Protein AF-K8XTP4-F1 (afdb_monomer)

Secondary structure (DSSP, 8-state):
-PPP-PPPPPP-----TT-S---HHHHHHHHHHHHTTPPP-HHHHHHHHT--THHHHHHHHHHHHHHHH-

Organism: NCBI:txid1129896

Foldseek 3Di:
DDDDDDDPDPDPPPDPVPVPQDDPVLLVVLLVCLQVLHDDDPVSVVNLVSDDDPSVVSSVVSVVVNVVVD

Structure (mmCIF, N/CA/C/O backbone):
data_AF-K8XTP4-F1
#
_entry.id   AF-K8XTP4-F1
#
loop_
_atom_site.group_PDB
_atom_site.id
_atom_site.type_symbol
_atom_site.label_atom_id
_atom_site.label_alt_id
_atom_site.label_comp_id
_atom_site.label_asym_id
_atom_site.label_entity_id
_atom_site.label_seq_id
_atom_site.pdbx_PDB_ins_code
_atom_site.Cartn_x
_atom_site.Cartn_y
_atom_site.Cartn_z
_atom_site.occupancy
_atom_site.B_iso_or_equiv
_atom_site.auth_seq_id
_atom_site.auth_comp_id
_atom_site.auth_asym_id
_atom_site.auth_atom_id
_atom_site.pdbx_PDB_model_num
ATOM 1 N N . MET A 1 1 ? 10.418 42.824 45.051 1.00 54.81 1 MET A N 1
ATOM 2 C CA . MET A 1 1 ? 9.211 42.138 44.545 1.00 54.81 1 MET A CA 1
ATOM 3 C C . MET A 1 1 ? 9.436 41.876 43.058 1.00 54.81 1 MET A C 1
ATOM 5 O O . MET A 1 1 ? 9.165 42.750 42.250 1.00 54.81 1 MET A O 1
ATOM 9 N N . LEU A 1 2 ? 10.086 40.759 42.708 1.00 63.59 2 LEU A N 1
ATOM 10 C CA . LEU A 1 2 ? 10.369 40.396 41.310 1.00 63.59 2 LEU A CA 1
ATOM 11 C C . LEU A 1 2 ? 9.285 39.422 40.821 1.00 63.59 2 LEU A C 1
ATOM 13 O O . LEU A 1 2 ? 8.974 38.489 41.564 1.00 63.59 2 LEU A O 1
ATOM 17 N N . PRO A 1 3 ? 8.708 39.598 39.620 1.00 72.69 3 PRO A N 1
ATOM 18 C CA . PRO A 1 3 ? 7.818 38.603 39.041 1.00 72.69 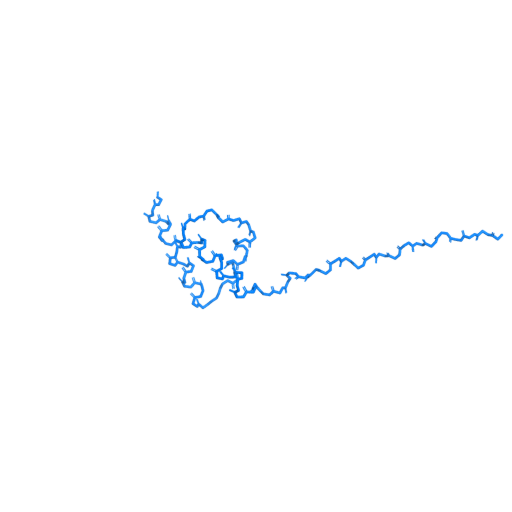3 PRO A CA 1
ATOM 19 C C . PRO A 1 3 ? 8.647 37.428 38.506 1.00 72.69 3 PRO A C 1
ATOM 21 O O . PRO A 1 3 ? 9.585 37.616 37.734 1.00 72.69 3 PRO A O 1
ATOM 24 N N . MET A 1 4 ? 8.303 36.211 38.925 1.00 68.38 4 MET A N 1
ATOM 25 C CA . MET A 1 4 ? 8.818 34.986 38.312 1.00 68.38 4 MET A CA 1
ATOM 26 C C . MET A 1 4 ? 8.286 34.880 36.872 1.00 68.38 4 MET A C 1
ATOM 28 O O . MET A 1 4 ? 7.070 34.979 36.687 1.00 68.38 4 MET A O 1
ATOM 32 N N . PRO A 1 5 ? 9.136 34.656 35.853 1.00 71.94 5 PRO A N 1
ATOM 33 C CA . PRO A 1 5 ? 8.657 34.252 34.541 1.00 71.94 5 PRO A CA 1
ATOM 34 C C . PRO A 1 5 ? 8.069 32.843 34.667 1.00 71.94 5 PRO A C 1
ATOM 36 O O . PRO A 1 5 ? 8.772 31.888 34.999 1.00 71.94 5 PRO A O 1
ATOM 39 N N . GLY A 1 6 ? 6.758 32.728 34.458 1.00 70.31 6 GLY A N 1
ATOM 40 C CA . GLY A 1 6 ? 6.071 31.443 34.428 1.00 70.31 6 GLY A CA 1
ATOM 41 C C . GLY A 1 6 ? 6.677 30.559 33.345 1.00 70.31 6 GLY A C 1
ATOM 42 O O . GLY A 1 6 ? 6.764 30.961 32.185 1.00 70.31 6 GLY A O 1
ATOM 43 N N . VAL A 1 7 ? 7.115 29.361 33.727 1.00 71.94 7 VAL A N 1
ATOM 44 C CA . VAL A 1 7 ? 7.541 28.346 32.763 1.00 71.94 7 VAL A CA 1
ATOM 45 C C . VAL A 1 7 ? 6.313 28.008 31.9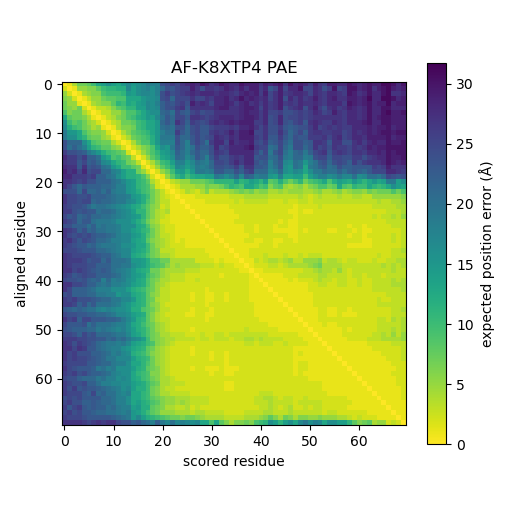06 1.00 71.94 7 VAL A C 1
ATOM 47 O O . VAL A 1 7 ? 5.255 27.717 32.474 1.00 71.94 7 VAL A O 1
ATOM 50 N N . PRO A 1 8 ? 6.388 28.062 30.566 1.00 69.50 8 PRO A N 1
ATOM 51 C CA . PRO A 1 8 ? 5.310 27.529 29.753 1.00 69.50 8 PRO A CA 1
ATOM 52 C C . PRO A 1 8 ? 5.244 26.020 30.001 1.00 69.50 8 PRO A C 1
ATOM 54 O O . PRO A 1 8 ? 6.239 25.310 29.843 1.00 69.50 8 PRO A O 1
ATOM 57 N N . ALA A 1 9 ? 4.079 25.536 30.436 1.00 66.88 9 ALA A N 1
ATOM 58 C CA . ALA A 1 9 ? 3.805 24.109 30.531 1.00 66.88 9 ALA A CA 1
ATOM 59 C C . ALA A 1 9 ? 4.105 23.439 29.176 1.00 66.88 9 ALA A C 1
ATOM 61 O O . ALA A 1 9 ? 3.836 24.051 28.135 1.00 66.88 9 ALA A O 1
ATOM 62 N N . PRO A 1 10 ? 4.642 22.205 29.152 1.00 66.62 10 PRO A N 1
ATOM 63 C CA . PRO A 1 10 ? 4.794 21.482 27.901 1.00 66.62 10 PRO A CA 1
ATOM 64 C C . PRO A 1 10 ? 3.412 21.364 27.258 1.00 66.62 10 PRO A C 1
ATOM 66 O O . PRO A 1 10 ? 2.482 20.817 27.856 1.00 66.62 10 PRO A O 1
ATOM 69 N N . ALA A 1 11 ? 3.271 21.920 26.053 1.00 60.66 11 ALA A N 1
ATOM 70 C CA . ALA A 1 11 ? 2.112 21.665 25.215 1.00 60.66 11 ALA A CA 1
ATOM 71 C C . ALA A 1 11 ? 1.908 20.144 25.147 1.00 60.66 11 ALA A C 1
ATOM 73 O O . ALA A 1 11 ? 2.909 19.418 25.062 1.00 60.66 11 ALA A O 1
ATOM 74 N N . PRO A 1 12 ? 0.661 19.639 25.205 1.00 61.47 12 PRO A N 1
ATOM 75 C CA . PRO A 1 12 ? 0.426 18.224 25.000 1.00 61.47 12 PRO A CA 1
ATOM 76 C C . PRO A 1 12 ? 1.060 17.871 23.660 1.00 61.47 12 PRO A C 1
ATOM 78 O O . PRO A 1 12 ? 0.669 18.407 22.621 1.00 61.47 12 PRO A O 1
ATOM 81 N N . SER A 1 13 ? 2.102 17.037 23.727 1.00 59.34 13 SER A N 1
ATOM 82 C CA . SER A 1 13 ? 2.701 16.386 22.572 1.00 59.34 13 SER A CA 1
ATOM 83 C C . SER A 1 13 ? 1.535 15.869 21.759 1.00 59.34 13 SER A C 1
ATOM 85 O O . SER A 1 13 ? 0.760 15.065 22.277 1.00 59.34 13 SER A O 1
ATOM 87 N N . GLY A 1 14 ? 1.334 16.466 20.581 1.00 53.56 14 GLY A N 1
ATOM 88 C CA . GLY A 1 14 ? 0.164 16.229 19.758 1.00 53.56 14 GLY A CA 1
ATOM 89 C C . GLY A 1 14 ? -0.019 14.731 19.637 1.00 53.56 14 GLY A C 1
ATOM 90 O O . GLY A 1 14 ? 0.814 14.059 19.031 1.00 53.56 14 GLY A O 1
ATOM 91 N N . ALA A 1 15 ? -1.061 14.235 20.303 1.00 50.81 15 ALA A N 1
ATOM 92 C CA . ALA A 1 15 ? -1.500 12.857 20.257 1.00 50.81 15 ALA A CA 1
ATOM 93 C C . ALA A 1 15 ? -1.355 12.375 18.807 1.00 50.81 15 ALA A C 1
ATOM 95 O O . ALA A 1 15 ? -1.836 13.029 17.882 1.00 50.81 15 ALA A O 1
ATOM 96 N N . SER A 1 16 ? -0.587 11.323 18.533 1.00 48.44 16 SER A N 1
ATOM 97 C CA . SER A 1 16 ? -1.056 9.928 18.594 1.00 48.44 16 SER A CA 1
ATOM 98 C C . SER A 1 16 ? -2.374 9.673 17.836 1.00 48.44 16 SER A C 1
ATOM 100 O O . SER A 1 16 ? -2.982 8.622 17.988 1.00 48.44 16 SER A O 1
ATOM 102 N N . ALA A 1 17 ? -2.837 10.612 17.005 1.00 51.06 17 ALA A N 1
ATOM 103 C CA . ALA A 1 17 ? -4.144 10.584 16.353 1.00 51.06 17 ALA A CA 1
ATOM 104 C C . ALA A 1 17 ? -4.185 9.738 15.066 1.00 51.06 17 ALA A C 1
ATOM 106 O O . ALA A 1 17 ? -5.204 9.727 14.380 1.00 51.06 17 ALA A O 1
ATOM 107 N N . GLN A 1 18 ? -3.107 9.018 14.737 1.00 51.03 18 GLN A N 1
ATOM 108 C CA . GLN A 1 18 ? -3.093 8.030 13.649 1.00 51.03 18 GLN A CA 1
ATOM 109 C C . GLN A 1 18 ? -2.723 6.611 14.102 1.00 51.03 18 GLN A C 1
ATOM 111 O O . GLN A 1 18 ? -2.606 5.722 13.268 1.00 51.03 18 GLN A O 1
ATOM 116 N N . GLU A 1 19 ? -2.673 6.349 15.412 1.00 51.00 19 GLU A N 1
ATOM 117 C CA . GLU A 1 19 ? -2.680 4.980 15.957 1.00 51.00 19 GLU A CA 1
ATOM 118 C C . GLU A 1 19 ? -4.118 4.410 15.973 1.00 51.00 19 GLU A C 1
ATOM 120 O O . GLU A 1 19 ? -4.562 3.753 16.910 1.00 51.00 19 GLU A O 1
ATOM 125 N N . VAL A 1 20 ? -4.915 4.746 14.959 1.00 58.97 20 VAL A N 1
ATOM 126 C CA . VAL A 1 20 ? -6.281 4.259 14.776 1.00 58.97 20 VAL A CA 1
ATOM 127 C C . VAL A 1 20 ? -6.241 3.486 13.477 1.00 58.97 20 VAL A C 1
ATOM 129 O O . VAL A 1 20 ? -5.846 4.043 12.454 1.00 58.97 20 VAL A O 1
ATOM 132 N N . ALA A 1 21 ? -6.589 2.200 13.537 1.00 65.44 21 ALA A N 1
ATOM 133 C CA . ALA A 1 21 ? -6.591 1.300 12.390 1.00 65.44 21 ALA A CA 1
ATOM 134 C C . ALA A 1 21 ? -7.086 2.016 11.116 1.00 65.44 21 ALA A C 1
ATOM 136 O O . ALA A 1 21 ? -8.0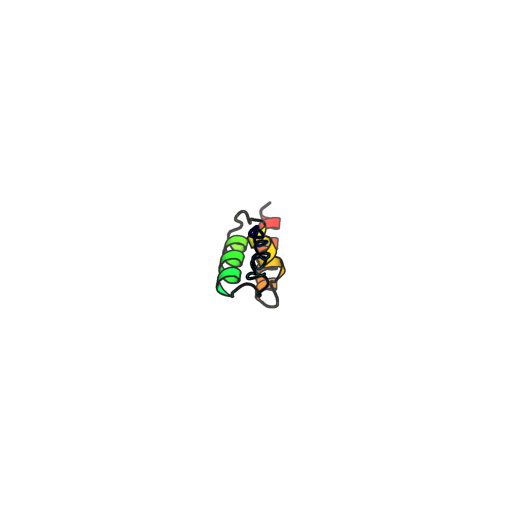45 2.797 11.188 1.00 65.44 21 ALA A O 1
ATOM 137 N N . PRO A 1 22 ? -6.438 1.787 9.959 1.00 76.12 22 PRO A N 1
ATOM 138 C CA . PRO A 1 22 ? -6.734 2.541 8.756 1.00 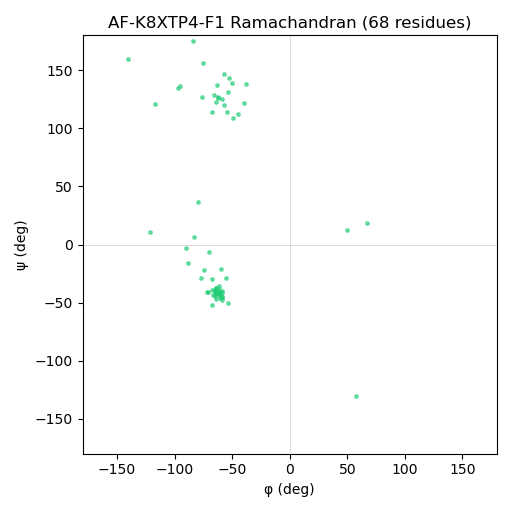76.12 22 PRO A CA 1
ATOM 139 C C . PRO A 1 22 ? -8.222 2.470 8.445 1.00 76.12 22 PRO A C 1
ATOM 141 O O . PRO A 1 22 ? -8.834 1.402 8.437 1.00 76.12 22 PRO A O 1
ATOM 144 N N . THR A 1 23 ? -8.815 3.632 8.186 1.00 85.94 23 THR A N 1
ATOM 145 C CA . THR A 1 23 ? -10.231 3.687 7.822 1.00 85.94 23 THR A CA 1
ATOM 146 C C . THR A 1 23 ? -10.484 2.819 6.586 1.00 85.94 23 THR A C 1
ATOM 148 O O . THR A 1 23 ? -9.654 2.760 5.674 1.00 85.94 23 THR A O 1
ATOM 151 N N . ALA A 1 24 ? -11.663 2.200 6.490 1.00 87.38 24 ALA A N 1
ATOM 152 C CA . ALA A 1 24 ? -12.018 1.364 5.337 1.00 87.38 24 ALA A CA 1
ATOM 153 C C . ALA A 1 24 ? -11.894 2.111 3.991 1.00 87.38 24 ALA A C 1
ATOM 155 O O . ALA A 1 24 ? -11.633 1.521 2.944 1.00 87.38 24 ALA A O 1
ATOM 156 N N . SER A 1 25 ? -12.070 3.434 3.986 1.00 89.38 25 SER A N 1
ATOM 157 C CA . SER A 1 25 ? -11.883 4.267 2.792 1.00 89.38 25 SER A CA 1
ATOM 158 C C . SER A 1 25 ? -10.410 4.537 2.467 1.00 89.38 25 SER A C 1
ATOM 160 O O . SER A 1 25 ? -10.072 4.709 1.297 1.00 89.38 25 SER A O 1
ATOM 162 N N . ALA A 1 26 ? -9.519 4.564 3.463 1.00 90.81 26 ALA A N 1
ATOM 163 C CA . ALA A 1 26 ? -8.078 4.566 3.221 1.00 90.81 26 ALA A CA 1
ATOM 164 C C . ALA A 1 26 ? -7.641 3.226 2.615 1.00 90.81 26 ALA A C 1
ATOM 166 O O . ALA A 1 26 ? -7.094 3.233 1.516 1.00 90.81 26 ALA A O 1
ATOM 167 N N . MET A 1 27 ? -8.006 2.097 3.239 1.00 94.69 27 MET A N 1
ATOM 168 C CA . MET A 1 27 ? -7.666 0.754 2.745 1.00 94.69 27 MET 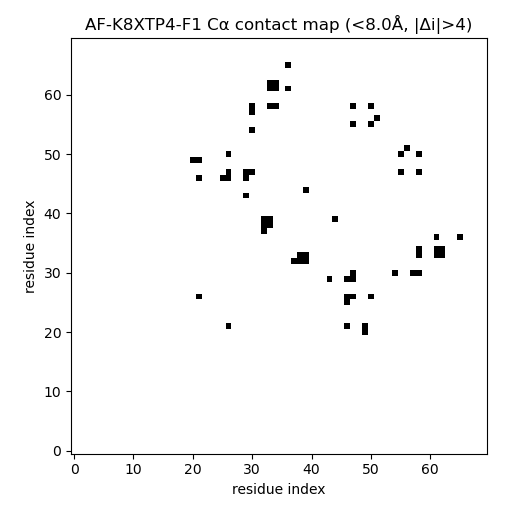A CA 1
ATOM 169 C C . MET A 1 27 ? -8.110 0.547 1.289 1.00 94.69 27 MET A C 1
ATOM 171 O O . MET A 1 27 ? -7.292 0.230 0.431 1.00 94.69 27 MET A O 1
ATOM 175 N N . ARG A 1 28 ? -9.375 0.854 0.962 1.00 94.50 28 ARG A N 1
ATOM 176 C CA . ARG A 1 28 ? -9.905 0.721 -0.410 1.00 94.50 28 ARG A CA 1
ATOM 177 C C . ARG A 1 28 ? -9.146 1.549 -1.447 1.00 94.50 28 ARG A C 1
ATOM 179 O O . ARG A 1 28 ? -8.933 1.081 -2.564 1.00 94.50 28 ARG A O 1
ATOM 186 N N . ARG A 1 29 ? -8.749 2.781 -1.107 1.00 94.31 29 ARG A N 1
ATOM 187 C CA . ARG A 1 29 ? -7.988 3.643 -2.029 1.00 94.31 29 ARG A CA 1
ATOM 188 C C . ARG A 1 29 ? -6.599 3.080 -2.292 1.00 94.31 29 ARG A C 1
ATOM 190 O O . ARG A 1 29 ? -6.170 3.059 -3.442 1.00 94.31 29 ARG A O 1
ATOM 197 N N . VAL A 1 30 ? -5.927 2.606 -1.247 1.00 95.81 30 VAL A N 1
ATOM 198 C CA . VAL A 1 30 ? -4.576 2.064 -1.381 1.00 95.81 30 VAL A CA 1
ATOM 199 C C . VAL A 1 30 ? -4.582 0.712 -2.099 1.00 95.81 30 VAL A C 1
ATOM 201 O O . VAL A 1 30 ? -3.775 0.512 -3.002 1.00 95.81 30 VAL A O 1
ATOM 204 N N . LEU A 1 31 ? -5.547 -0.168 -1.809 1.00 95.75 31 LEU A N 1
ATOM 205 C CA . LEU A 1 31 ? -5.739 -1.414 -2.561 1.00 95.75 31 LEU A CA 1
ATOM 206 C C . LEU A 1 31 ? -5.995 -1.149 -4.045 1.00 95.75 31 LEU A C 1
ATOM 208 O O . LEU A 1 31 ? -5.409 -1.806 -4.900 1.00 95.75 31 LEU A O 1
ATOM 212 N N . ARG A 1 32 ? -6.806 -0.136 -4.377 1.00 95.56 32 ARG A N 1
ATOM 213 C CA . ARG A 1 32 ? -7.006 0.269 -5.775 1.00 95.56 32 ARG A CA 1
ATOM 214 C C . ARG A 1 32 ? -5.688 0.674 -6.437 1.00 95.56 32 ARG A C 1
ATOM 216 O O . ARG A 1 32 ? -5.415 0.234 -7.544 1.00 95.56 32 ARG A O 1
ATOM 223 N N . ARG A 1 33 ? -4.858 1.466 -5.756 1.00 93.81 33 ARG A N 1
ATOM 224 C CA . ARG A 1 33 ? -3.547 1.876 -6.278 1.00 93.81 33 ARG A CA 1
ATOM 225 C C . ARG A 1 33 ? -2.609 0.678 -6.481 1.00 93.81 33 ARG A C 1
ATOM 227 O O . ARG A 1 33 ? -1.936 0.613 -7.505 1.00 93.81 33 ARG A O 1
ATOM 234 N N . ALA A 1 34 ? -2.611 -0.280 -5.553 1.00 95.50 34 ALA A N 1
ATOM 235 C CA . ALA A 1 34 ? -1.846 -1.521 -5.679 1.00 95.50 34 ALA A CA 1
ATOM 236 C C . ALA A 1 34 ? -2.314 -2.374 -6.873 1.00 95.50 34 ALA A C 1
ATOM 238 O O . ALA A 1 34 ? -1.486 -2.891 -7.617 1.00 95.50 34 ALA A O 1
ATOM 239 N N . ARG A 1 35 ? -3.632 -2.474 -7.099 1.00 93.38 35 ARG A N 1
ATOM 240 C CA . ARG A 1 35 ? -4.221 -3.157 -8.267 1.00 93.38 35 ARG A CA 1
ATOM 241 C C . ARG A 1 35 ? -3.856 -2.485 -9.585 1.00 93.38 35 ARG A C 1
ATOM 243 O O . ARG A 1 35 ? -3.589 -3.178 -10.560 1.00 93.38 35 ARG A O 1
ATOM 250 N N . ASP A 1 36 ? -3.846 -1.154 -9.600 1.00 93.38 36 ASP A N 1
ATOM 251 C CA . ASP A 1 36 ? -3.471 -0.352 -10.768 1.00 93.38 36 ASP A CA 1
ATOM 252 C C . ASP A 1 36 ? -1.956 -0.457 -11.078 1.00 93.38 36 ASP A C 1
ATOM 254 O O . ASP A 1 36 ? -1.505 0.071 -12.091 1.00 93.38 36 ASP A O 1
ATOM 258 N N . GLY A 1 37 ? -1.157 -1.112 -10.220 1.00 91.25 37 GLY A N 1
ATOM 259 C CA . GLY A 1 37 ? 0.298 -1.227 -10.375 1.00 91.25 37 GLY A CA 1
ATOM 260 C C . GLY A 1 37 ? 1.033 0.108 -10.216 1.00 91.25 37 GLY A C 1
ATOM 261 O O . GLY A 1 37 ? 2.167 0.259 -10.668 1.00 91.25 37 GLY A O 1
ATOM 262 N N . ALA A 1 38 ? 0.384 1.101 -9.606 1.00 92.06 38 ALA A N 1
ATOM 263 C CA . ALA A 1 38 ? 0.956 2.423 -9.417 1.00 92.06 38 ALA A CA 1
ATOM 264 C C . ALA A 1 38 ? 2.007 2.426 -8.299 1.00 92.06 38 ALA A C 1
ATOM 266 O O . ALA A 1 38 ? 1.974 1.613 -7.374 1.00 92.06 38 ALA A O 1
ATOM 267 N N . THR A 1 39 ? 2.924 3.393 -8.353 1.00 92.75 39 THR A N 1
ATOM 268 C CA . THR A 1 39 ? 3.909 3.592 -7.289 1.00 92.75 39 THR A CA 1
ATOM 269 C C . THR A 1 39 ? 3.204 3.942 -5.976 1.00 92.75 39 THR A C 1
ATOM 271 O O . THR A 1 39 ? 2.375 4.859 -5.912 1.00 92.75 39 THR A O 1
ATOM 274 N N . LEU A 1 40 ? 3.522 3.168 -4.938 1.00 93.25 40 LEU A N 1
ATOM 275 C CA . LEU A 1 40 ? 3.019 3.336 -3.578 1.00 93.25 40 LEU A CA 1
ATOM 276 C C . LEU A 1 40 ? 4.031 4.140 -2.766 1.00 93.25 40 LEU A C 1
ATOM 278 O O . LEU A 1 40 ? 5.235 3.887 -2.843 1.00 93.25 40 LEU A O 1
ATOM 282 N N . ASN A 1 41 ? 3.549 5.097 -1.980 1.00 94.44 41 ASN A N 1
ATOM 283 C CA . ASN A 1 41 ? 4.387 5.785 -0.999 1.00 94.44 41 ASN A CA 1
ATOM 284 C C . ASN A 1 41 ? 4.487 4.989 0.322 1.00 94.44 41 ASN A C 1
ATOM 286 O O . ASN A 1 41 ? 3.847 3.951 0.499 1.00 94.44 41 ASN A O 1
ATOM 290 N N . VAL A 1 42 ? 5.308 5.477 1.256 1.00 94.94 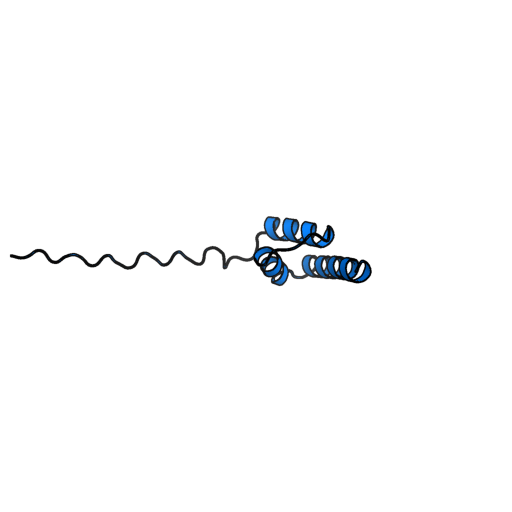42 VAL A N 1
ATOM 291 C CA . VAL A 1 42 ? 5.569 4.795 2.536 1.00 94.94 42 VAL A CA 1
ATOM 292 C C . VAL A 1 42 ? 4.317 4.714 3.419 1.00 94.94 42 VAL A C 1
ATOM 294 O O . VAL A 1 42 ? 4.077 3.671 4.025 1.00 94.94 42 VAL A O 1
ATOM 297 N N . ASP A 1 43 ? 3.486 5.755 3.470 1.00 92.38 43 ASP A N 1
ATOM 298 C CA . ASP A 1 43 ? 2.243 5.758 4.260 1.00 92.38 43 ASP A CA 1
ATOM 299 C C . ASP A 1 43 ? 1.200 4.777 3.703 1.00 92.38 43 ASP A C 1
ATOM 301 O O . ASP A 1 43 ? 0.512 4.066 4.441 1.00 92.38 43 ASP A O 1
ATOM 305 N N . GLU A 1 44 ? 1.106 4.696 2.378 1.00 94.31 44 GLU A N 1
ATOM 306 C CA . GLU A 1 44 ? 0.264 3.744 1.660 1.00 94.31 44 GLU A CA 1
ATOM 307 C C . GLU A 1 44 ? 0.737 2.311 1.919 1.00 94.31 44 GLU A C 1
ATOM 309 O O . GLU A 1 44 ? -0.061 1.451 2.294 1.00 94.31 44 GLU A O 1
ATOM 314 N N . ALA A 1 45 ? 2.042 2.061 1.815 1.00 94.50 45 ALA A N 1
ATOM 315 C CA . ALA A 1 45 ? 2.619 0.768 2.163 1.00 94.50 45 ALA A CA 1
ATOM 316 C C . ALA A 1 45 ? 2.332 0.407 3.629 1.00 94.50 45 ALA A C 1
ATOM 318 O O . ALA A 1 45 ? 1.878 -0.698 3.912 1.00 94.50 45 ALA A O 1
ATOM 319 N N . THR A 1 46 ? 2.502 1.356 4.552 1.00 94.25 46 THR A N 1
ATOM 320 C CA . THR A 1 46 ? 2.217 1.160 5.982 1.00 94.25 46 THR A CA 1
ATOM 321 C C . THR A 1 46 ? 0.743 0.835 6.223 1.00 94.25 46 THR A C 1
ATOM 323 O O . THR A 1 46 ? 0.422 -0.049 7.015 1.00 94.25 46 THR A O 1
ATOM 326 N N . THR A 1 47 ? -0.165 1.474 5.482 1.00 94.25 47 THR A N 1
ATOM 327 C CA . THR A 1 47 ? -1.598 1.148 5.500 1.00 94.25 47 THR A CA 1
ATOM 328 C C . THR A 1 47 ? -1.849 -0.293 5.047 1.00 94.25 47 THR A C 1
ATOM 330 O O . THR A 1 47 ? -2.613 -1.013 5.689 1.00 94.25 47 THR A O 1
ATOM 333 N N . LEU A 1 48 ? -1.182 -0.746 3.982 1.00 94.62 48 LEU A N 1
ATOM 334 C CA . LEU A 1 48 ? -1.314 -2.112 3.465 1.00 94.62 48 LEU A CA 1
ATOM 335 C C . LEU A 1 48 ? -0.746 -3.176 4.410 1.00 94.62 48 LEU A C 1
ATOM 337 O O . LEU A 1 48 ? -1.283 -4.281 4.455 1.00 94.62 48 LEU A O 1
ATOM 341 N N . LEU A 1 49 ? 0.272 -2.856 5.218 1.00 94.19 49 LEU A N 1
ATOM 342 C CA . LEU A 1 49 ? 0.777 -3.773 6.254 1.00 94.19 49 LEU A CA 1
ATOM 343 C C . LEU A 1 49 ? -0.305 -4.151 7.281 1.00 94.19 49 LEU A C 1
ATOM 345 O O . LEU A 1 49 ? -0.209 -5.191 7.940 1.00 94.19 49 LEU A O 1
ATOM 349 N N . GLN A 1 50 ? -1.360 -3.343 7.392 1.00 92.94 50 GLN A N 1
ATOM 350 C CA . GLN A 1 50 ? -2.507 -3.602 8.258 1.00 92.94 50 GLN A CA 1
ATOM 351 C C . GLN A 1 50 ? -3.635 -4.392 7.574 1.00 92.94 50 GLN A C 1
ATOM 353 O O . GLN A 1 50 ? -4.614 -4.724 8.239 1.00 92.94 50 GLN A O 1
ATOM 358 N N . ALA A 1 51 ? -3.527 -4.728 6.283 1.00 94.25 51 ALA A N 1
ATOM 359 C CA . ALA A 1 51 ? -4.546 -5.500 5.568 1.00 94.25 51 ALA A CA 1
ATOM 360 C C . ALA A 1 51 ? -4.697 -6.912 6.156 1.00 94.25 51 ALA A C 1
ATOM 362 O O . ALA A 1 51 ? -3.709 -7.584 6.469 1.00 94.25 51 ALA A O 1
ATOM 363 N N . ARG A 1 52 ? -5.937 -7.381 6.316 1.00 93.19 52 ARG A N 1
ATOM 364 C CA . ARG A 1 52 ? -6.269 -8.708 6.863 1.00 93.19 52 ARG A CA 1
ATOM 365 C C . ARG A 1 52 ? -7.439 -9.312 6.087 1.00 93.19 52 ARG A C 1
ATOM 367 O O . ARG A 1 52 ? -8.196 -8.584 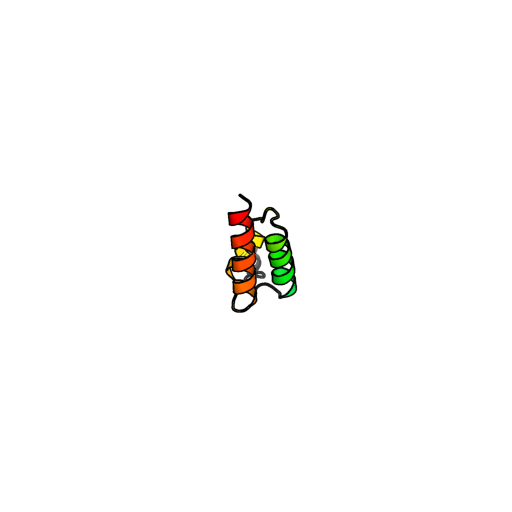5.455 1.00 93.19 52 ARG A O 1
ATOM 374 N N . GLY A 1 53 ? -7.594 -10.635 6.159 1.00 95.00 53 GLY A N 1
ATOM 375 C CA . GLY A 1 53 ? -8.696 -11.340 5.495 1.00 95.00 53 GLY A CA 1
ATOM 376 C C . GLY A 1 53 ? -8.720 -11.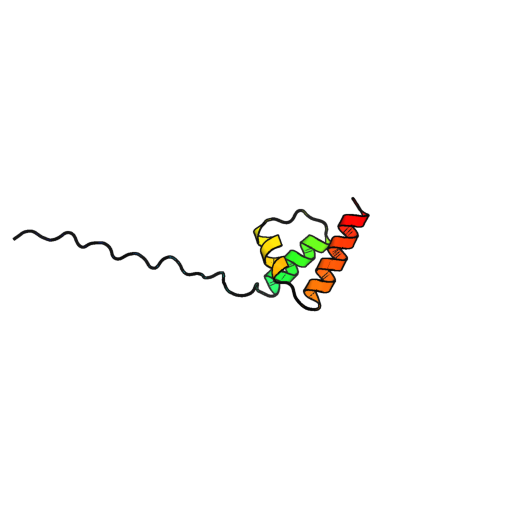082 3.985 1.00 95.00 53 GLY A C 1
ATOM 377 O O . GLY A 1 53 ? -7.684 -11.190 3.326 1.00 95.00 53 GLY A O 1
ATOM 378 N N . ASP A 1 54 ? -9.887 -10.711 3.463 1.00 95.25 54 ASP A N 1
ATOM 379 C CA . ASP A 1 54 ? -10.106 -10.482 2.029 1.00 95.25 54 ASP A CA 1
ATOM 380 C C . ASP A 1 54 ? -9.231 -9.355 1.460 1.00 95.25 54 ASP A C 1
ATOM 382 O O . ASP A 1 54 ? -8.720 -9.476 0.347 1.00 95.25 54 ASP A O 1
ATOM 386 N N . ASP A 1 55 ? -8.976 -8.300 2.242 1.00 94.38 55 ASP A N 1
ATOM 387 C CA . ASP A 1 55 ? -8.103 -7.194 1.827 1.00 94.38 55 ASP A CA 1
ATOM 388 C C . ASP A 1 55 ? -6.656 -7.671 1.612 1.00 94.38 55 ASP A C 1
ATOM 390 O O . ASP A 1 55 ? -5.973 -7.232 0.686 1.00 94.38 55 ASP A O 1
ATOM 394 N N . LEU A 1 56 ? -6.179 -8.603 2.449 1.00 96.62 56 LEU A N 1
ATOM 395 C CA . LEU A 1 56 ? -4.839 -9.178 2.303 1.00 96.62 56 LEU A CA 1
ATOM 396 C C . LEU A 1 56 ? -4.758 -10.096 1.077 1.00 96.62 56 LEU A C 1
ATOM 398 O O . LEU A 1 56 ? -3.773 -10.048 0.341 1.00 96.62 56 LEU A O 1
ATOM 402 N N . ALA A 1 57 ? -5.790 -10.910 0.836 1.00 97.44 57 ALA A N 1
ATOM 403 C CA . ALA A 1 57 ? -5.850 -11.779 -0.338 1.00 97.44 57 ALA A CA 1
ATOM 404 C C . ALA A 1 57 ? -5.823 -10.964 -1.644 1.00 97.44 57 ALA A C 1
ATOM 406 O O . ALA A 1 57 ? -5.094 -11.294 -2.584 1.00 97.44 57 ALA A O 1
ATOM 407 N N . ASP A 1 58 ? -6.567 -9.860 -1.675 1.00 95.50 58 ASP A N 1
ATOM 408 C CA . ASP A 1 58 ? -6.594 -8.929 -2.797 1.00 95.50 58 ASP A CA 1
ATOM 409 C C . ASP A 1 58 ? -5.243 -8.231 -3.027 1.00 95.50 58 ASP A C 1
ATOM 411 O O . ASP A 1 58 ? -4.756 -8.147 -4.162 1.00 95.50 58 ASP A O 1
ATOM 415 N N . LEU A 1 59 ? -4.587 -7.796 -1.947 1.00 96.69 59 LEU A N 1
ATOM 416 C CA . LEU A 1 59 ? -3.237 -7.243 -2.018 1.00 96.69 59 LEU A CA 1
ATOM 417 C C . LEU A 1 59 ? -2.244 -8.257 -2.606 1.00 96.69 59 LEU A C 1
ATOM 419 O O . LEU A 1 59 ? -1.493 -7.916 -3.521 1.00 96.69 59 LEU A O 1
ATOM 423 N N . CYS A 1 60 ? -2.257 -9.506 -2.131 1.00 97.12 60 CYS A N 1
ATOM 424 C CA . CYS A 1 60 ? -1.379 -10.559 -2.644 1.00 97.12 60 CYS A CA 1
ATOM 425 C C . CYS A 1 60 ? -1.626 -10.847 -4.132 1.00 97.12 60 CYS A C 1
ATOM 427 O O . CYS A 1 60 ? -0.667 -11.001 -4.890 1.00 97.12 60 CYS A O 1
ATOM 429 N N . SER A 1 61 ? -2.890 -10.872 -4.571 1.00 96.62 61 SER A N 1
ATOM 430 C CA . SER A 1 61 ? -3.232 -11.040 -5.991 1.00 96.62 61 SER A CA 1
ATOM 431 C C . SER A 1 61 ? -2.691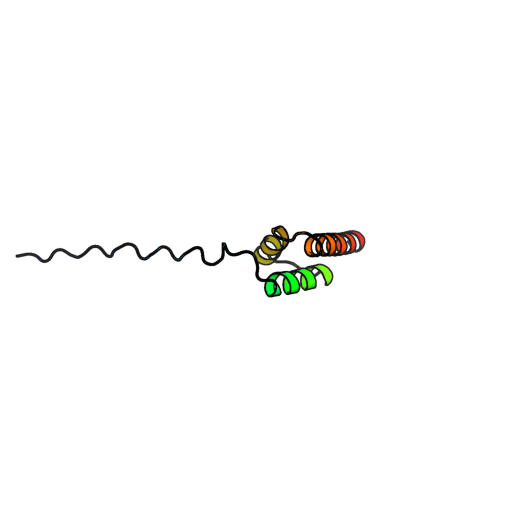 -9.893 -6.847 1.00 96.62 61 SER A C 1
ATOM 433 O O . SER A 1 61 ? -2.137 -10.121 -7.923 1.00 96.62 61 SER A O 1
ATOM 435 N N . SER A 1 62 ? -2.806 -8.660 -6.354 1.00 95.50 62 SER A N 1
ATOM 436 C CA . SER A 1 62 ? -2.289 -7.469 -7.034 1.00 95.50 62 SER A CA 1
ATOM 437 C C . SER A 1 62 ? -0.761 -7.498 -7.141 1.00 95.50 62 SER A C 1
ATOM 439 O O . SER A 1 62 ? -0.215 -7.267 -8.217 1.00 95.50 62 SER A O 1
ATOM 441 N N . ALA A 1 63 ? -0.065 -7.869 -6.062 1.00 95.56 63 ALA A N 1
ATOM 442 C CA . ALA A 1 63 ? 1.394 -7.980 -6.043 1.00 95.56 63 ALA A CA 1
ATOM 443 C C . ALA A 1 63 ? 1.924 -9.074 -6.988 1.00 95.56 63 ALA A C 1
ATOM 445 O O . ALA A 1 63 ? 2.948 -8.872 -7.638 1.00 95.56 63 ALA A O 1
ATOM 446 N N . ALA A 1 64 ? 1.220 -10.208 -7.103 1.00 95.94 64 ALA A N 1
ATOM 447 C CA . ALA A 1 64 ? 1.573 -11.261 -8.057 1.00 95.94 64 ALA A CA 1
ATOM 448 C C . ALA A 1 64 ? 1.536 -10.745 -9.503 1.00 95.94 64 ALA A C 1
ATOM 450 O O . ALA A 1 64 ? 2.503 -10.912 -10.235 1.00 95.94 64 ALA A O 1
ATOM 451 N N . LYS A 1 65 ? 0.481 -10.009 -9.879 1.00 91.88 65 LYS A N 1
ATOM 452 C CA . LYS A 1 65 ? 0.369 -9.413 -11.221 1.00 91.88 65 LYS A CA 1
ATOM 453 C C . LYS A 1 65 ? 1.504 -8.437 -11.529 1.00 91.88 65 LYS A C 1
ATOM 455 O O . LYS A 1 65 ? 2.017 -8.441 -12.640 1.00 91.88 65 LYS A O 1
ATOM 460 N N . VAL A 1 66 ? 1.897 -7.610 -10.556 1.00 91.69 66 VAL A N 1
ATOM 461 C CA . VAL A 1 66 ? 3.027 -6.678 -10.717 1.00 91.69 66 VAL A CA 1
ATOM 462 C C . VAL A 1 66 ? 4.338 -7.441 -10.903 1.00 91.69 66 VAL A C 1
ATOM 464 O O . VAL A 1 66 ? 5.143 -7.055 -11.743 1.00 91.69 66 VAL A O 1
ATOM 467 N N . ARG A 1 67 ? 4.539 -8.541 -10.165 1.00 91.38 67 ARG A N 1
ATOM 468 C CA . ARG A 1 67 ? 5.703 -9.420 -10.335 1.00 91.38 67 ARG A CA 1
ATOM 469 C C . ARG A 1 67 ? 5.738 -10.072 -11.718 1.00 91.38 67 ARG A C 1
ATOM 471 O O . ARG A 1 67 ? 6.818 -10.191 -12.270 1.00 91.38 67 ARG A O 1
ATOM 478 N N . ASP A 1 68 ? 4.593 -10.499 -12.242 1.00 93.31 68 ASP A N 1
ATOM 479 C CA . ASP A 1 68 ? 4.509 -11.166 -13.548 1.00 93.31 68 ASP A CA 1
ATOM 480 C C . ASP A 1 68 ? 4.676 -10.189 -14.728 1.00 93.31 68 ASP A C 1
ATOM 482 O O . ASP A 1 68 ? 5.000 -10.607 -15.838 1.00 93.31 68 ASP A O 1
ATOM 486 N N . ALA A 1 69 ? 4.425 -8.896 -14.503 1.00 89.44 69 ALA A N 1
ATOM 487 C CA . ALA A 1 69 ? 4.577 -7.839 -15.502 1.00 89.44 69 ALA A CA 1
ATOM 488 C C . ALA A 1 69 ? 5.987 -7.217 -15.546 1.00 89.44 69 ALA A C 1
ATOM 490 O O . ALA A 1 69 ? 6.290 -6.497 -16.501 1.00 89.44 69 ALA A O 1
ATOM 491 N N . GLY A 1 70 ? 6.799 -7.439 -14.506 1.00 80.38 70 GLY A N 1
ATOM 492 C CA . GLY A 1 70 ? 8.192 -6.986 -14.402 1.00 80.38 70 GLY A CA 1
ATOM 493 C C . GLY A 1 70 ? 9.185 -8.027 -14.896 1.00 80.38 70 GLY A C 1
ATOM 494 O O . GLY A 1 70 ? 10.255 -7.597 -15.377 1.00 80.38 70 GLY A O 1
#

Radius of gyration: 21.17 Å; Cα contacts (8 Å, |Δi|>4): 34; chains: 1; bounding box: 22×54×60 Å

Solvent-accessible surface area (backbone atoms only — not comparable to full-atom values): 4514 Å² total; per-residue (Å²): 141,79,84,78,82,77,77,79,73,83,71,78,74,75,71,77,81,72,85,53,81,72,50,72,68,53,50,53,53,44,50,49,38,45,61,70,64,48,92,74,53,72,68,50,49,58,52,55,74,68,46,55,72,69,58,34,54,52,47,52,56,26,52,50,54,49,60,75,74,105

pLDDT: mean 83.6, std 15.55, range [48.44, 97.44]

Sequence (70 aa):
MLPMPGVPAPAPSGASAQEVAPTASAMRRVLRRARDGATLNVDEATTLLQARGDDLADLCSSAAKVRDAG

Mean predicted aligned error: 11.02 Å